Protein AF-A0A831RFQ2-F1 (afdb_monomer_lite)

Sequence (154 aa):
MPESSLMATVNMKAGRWCVLGLWLCYSLALGAGEVGLRTPQDWLKAMAEAMQKLNYKATIVYSRDNRIRTLALAHVIQDGVVYESLQALDGVQRKVVRAADQVSCYFPDRNLVIVETRPQTQSLLNSALPKYWGEQNAVYRFQSGQRTQVAGRE

Foldseek 3Di:
DDDDDDDDDPDPPPDPPVVVVVVVVVVVVVPPDDPDDQFLVNVLVVVLVCLVPDWDWDWDWDDDPNDIWIWTKTWDQDPNWIWIKIWTPDDQTWMWIDTAQKIWIDRPVVRDIDIDGHHPPADPVGPPRDPDPPVCVVPDDGDDDDDDDDPNHD

pLDDT: mean 78.43, std 18.47, range [38.25, 96.88]

Radius of gyration: 32.07 Å; chains: 1; bounding box: 68×72×92 Å

Structure (mmCIF, N/CA/C/O backbone):
data_AF-A0A831RFQ2-F1
#
_entry.id   AF-A0A831RFQ2-F1
#
loop_
_atom_site.group_PDB
_atom_site.id
_atom_site.type_symbol
_atom_site.label_atom_id
_atom_site.label_alt_id
_atom_site.label_comp_id
_atom_site.label_asym_id
_atom_site.label_entity_id
_atom_site.label_seq_id
_atom_site.pdbx_PDB_ins_code
_atom_site.Cartn_x
_atom_site.Cartn_y
_atom_site.Cartn_z
_atom_site.occupancy
_atom_site.B_iso_or_equiv
_atom_site.auth_seq_id
_atom_site.auth_comp_id
_atom_site.auth_asym_id
_atom_site.auth_atom_id
_atom_site.pdbx_PDB_model_num
ATOM 1 N N . MET A 1 1 ? 48.576 49.767 -72.850 1.00 40.28 1 MET A N 1
ATOM 2 C CA . MET A 1 1 ? 48.216 51.175 -72.581 1.00 40.28 1 MET A CA 1
ATOM 3 C C . MET A 1 1 ? 47.021 51.523 -73.448 1.00 40.28 1 MET A C 1
ATOM 5 O O . MET A 1 1 ? 46.996 51.022 -74.570 1.00 40.28 1 MET A O 1
ATOM 9 N N . PRO A 1 2 ? 46.094 52.379 -72.984 1.00 60.75 2 PRO A N 1
ATOM 10 C CA . PRO A 1 2 ? 45.909 52.833 -71.590 1.00 60.75 2 PRO A CA 1
ATOM 11 C C . PRO A 1 2 ? 45.283 51.674 -70.744 1.00 60.75 2 PRO A C 1
ATOM 13 O O . PRO A 1 2 ? 45.703 50.544 -71.000 1.00 60.75 2 PRO A O 1
ATOM 16 N N . GLU A 1 3 ? 44.424 51.770 -69.711 1.00 44.75 3 GLU A N 1
ATOM 17 C CA . GLU A 1 3 ? 43.853 52.899 -68.937 1.00 44.75 3 GLU A CA 1
ATOM 18 C C . GLU A 1 3 ? 43.537 52.485 -67.465 1.00 44.75 3 GLU A C 1
ATOM 20 O O . GLU A 1 3 ? 44.340 51.806 -66.828 1.00 44.75 3 GLU A O 1
ATOM 25 N N . SER A 1 4 ? 42.389 52.906 -66.919 1.00 49.84 4 SER A N 1
ATOM 26 C CA . SER A 1 4 ? 41.871 52.767 -65.544 1.00 49.84 4 SER A CA 1
ATOM 27 C C . SER A 1 4 ? 40.427 52.178 -65.577 1.00 49.84 4 SER A C 1
ATOM 29 O O . SER A 1 4 ? 39.899 51.950 -66.658 1.00 49.84 4 SER A O 1
ATOM 31 N N . SER A 1 5 ? 39.697 51.842 -64.498 1.00 47.72 5 SER A N 1
ATOM 32 C CA . SER A 1 5 ? 39.660 52.363 -63.117 1.00 47.72 5 SER A CA 1
ATOM 33 C C . SER A 1 5 ? 39.079 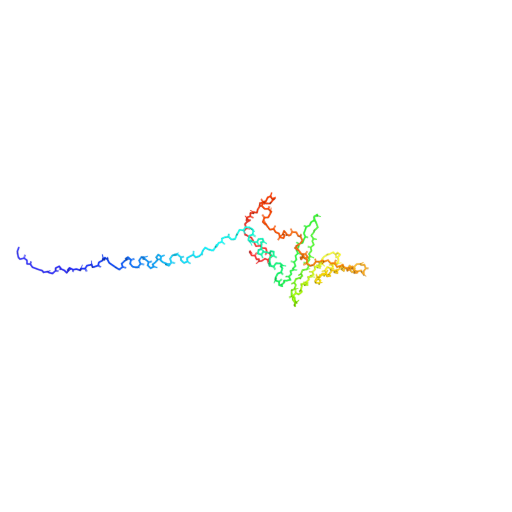51.361 -62.087 1.00 47.72 5 SER A C 1
ATOM 35 O O . SER A 1 5 ? 38.384 50.421 -62.452 1.00 47.72 5 SER A O 1
ATOM 37 N N . LEU A 1 6 ? 39.257 51.671 -60.790 1.00 43.94 6 LEU A N 1
ATOM 38 C CA . LEU A 1 6 ? 38.414 51.262 -59.641 1.00 43.94 6 LEU A CA 1
ATOM 39 C C . LEU A 1 6 ? 38.301 49.760 -59.277 1.00 43.94 6 LEU A C 1
ATOM 41 O O . LEU A 1 6 ? 37.243 49.144 -59.382 1.00 43.94 6 LEU A O 1
ATOM 45 N N . MET A 1 7 ? 39.348 49.228 -58.636 1.00 39.97 7 MET A N 1
ATOM 46 C CA . MET A 1 7 ? 39.193 48.144 -57.650 1.00 39.97 7 MET A CA 1
ATOM 47 C C . MET A 1 7 ? 38.695 48.718 -56.312 1.00 39.97 7 MET A C 1
ATOM 49 O O . MET A 1 7 ? 39.415 49.472 -55.657 1.00 39.97 7 MET A O 1
ATOM 53 N N . ALA A 1 8 ? 37.484 48.353 -55.882 1.00 38.25 8 ALA A N 1
ATOM 54 C CA . ALA A 1 8 ? 36.944 48.752 -54.580 1.00 38.25 8 ALA A CA 1
ATOM 55 C C . ALA A 1 8 ? 37.482 47.846 -53.454 1.00 38.25 8 ALA A C 1
ATOM 57 O O . ALA A 1 8 ? 37.073 46.694 -53.309 1.00 38.25 8 ALA A O 1
ATOM 58 N N . THR A 1 9 ? 38.397 48.361 -52.632 1.00 42.38 9 THR A N 1
ATOM 59 C CA . THR A 1 9 ? 39.019 47.615 -51.527 1.00 42.38 9 THR A CA 1
ATOM 60 C C . THR A 1 9 ? 38.100 47.520 -50.303 1.00 42.38 9 THR A C 1
ATOM 62 O O . THR A 1 9 ? 38.152 48.337 -49.383 1.00 42.38 9 THR A O 1
ATOM 65 N N . VAL A 1 10 ? 37.261 46.478 -50.259 1.00 46.12 10 VAL A N 1
ATOM 66 C CA . VAL A 1 10 ? 36.424 46.161 -49.087 1.00 46.12 10 VAL A CA 1
ATOM 67 C C . VAL A 1 10 ? 37.312 45.758 -47.902 1.00 46.12 10 VAL A C 1
ATOM 69 O O . VAL A 1 10 ? 37.786 44.628 -47.794 1.00 46.12 10 VAL A O 1
ATOM 72 N N . ASN A 1 11 ? 37.553 46.708 -46.999 1.00 42.31 11 ASN A N 1
ATOM 73 C CA . ASN A 1 11 ? 38.449 46.550 -45.855 1.00 42.31 11 ASN A CA 1
ATOM 74 C C . ASN A 1 11 ? 37.786 45.730 -44.729 1.00 42.31 11 ASN A C 1
ATOM 76 O O . ASN A 1 11 ? 37.173 46.272 -43.805 1.00 42.31 11 ASN A O 1
ATOM 80 N N . MET A 1 12 ? 37.896 44.402 -44.820 1.00 46.62 12 MET A N 1
ATOM 81 C CA . MET A 1 12 ? 37.389 43.463 -43.817 1.00 46.62 12 MET A CA 1
ATOM 82 C C . MET A 1 12 ? 38.159 43.574 -42.491 1.00 46.62 12 MET A C 1
ATOM 84 O O . MET A 1 12 ? 39.139 42.867 -42.262 1.00 46.62 12 MET A O 1
ATOM 88 N N . LYS A 1 13 ? 37.651 44.378 -41.546 1.00 51.00 13 LYS A N 1
ATOM 89 C CA . LYS A 1 13 ? 38.084 44.380 -40.130 1.00 51.00 13 LYS A CA 1
ATOM 90 C C . LYS A 1 13 ? 37.595 43.139 -39.354 1.00 51.00 13 LYS A C 1
ATOM 92 O O . LYS A 1 13 ? 37.073 43.232 -38.241 1.00 51.00 13 LYS A O 1
ATOM 97 N N . ALA A 1 14 ? 37.775 41.959 -39.941 1.00 55.34 14 ALA A N 1
ATOM 98 C CA . ALA A 1 14 ? 37.435 40.666 -39.361 1.00 55.34 14 ALA A CA 1
ATOM 99 C C . ALA A 1 14 ? 38.488 40.252 -38.315 1.00 55.34 14 ALA A C 1
ATOM 101 O O . ALA A 1 14 ? 39.420 39.517 -38.620 1.00 55.34 14 ALA A O 1
ATOM 102 N N . GLY A 1 15 ? 38.365 40.755 -37.079 1.00 53.97 15 GLY A N 1
ATOM 103 C CA . GLY A 1 15 ? 39.371 40.457 -36.046 1.00 53.97 15 GLY A CA 1
ATOM 104 C C . GLY A 1 15 ? 39.004 40.672 -34.575 1.00 53.97 15 GLY A C 1
ATOM 105 O O . GLY A 1 15 ? 39.840 40.381 -33.725 1.00 53.97 15 GLY A O 1
ATOM 106 N N . ARG A 1 16 ? 37.810 41.185 -34.220 1.00 49.16 16 ARG A N 1
ATOM 107 C CA . ARG A 1 16 ? 37.498 41.444 -32.791 1.00 49.16 16 ARG A CA 1
ATOM 108 C C . ARG A 1 16 ? 36.055 41.257 -32.309 1.00 49.16 16 ARG A C 1
ATOM 110 O O . ARG A 1 16 ? 35.816 41.422 -31.120 1.00 49.16 16 ARG A O 1
ATOM 117 N N . TRP A 1 17 ? 35.108 40.891 -33.176 1.00 45.19 17 TRP A N 1
ATOM 118 C CA . TRP A 1 17 ? 33.716 40.605 -32.768 1.00 45.19 17 TRP A CA 1
ATOM 119 C C . TRP A 1 17 ? 33.400 39.104 -32.664 1.00 45.19 17 TRP A C 1
ATOM 121 O O . TRP A 1 17 ? 32.650 38.709 -31.775 1.00 45.19 17 TRP A O 1
ATOM 131 N N . CYS A 1 18 ? 34.041 38.246 -33.467 1.00 45.91 18 CYS A N 1
ATOM 132 C CA . CYS A 1 18 ? 33.801 36.796 -33.427 1.00 45.91 18 CYS A CA 1
ATOM 133 C C . CYS A 1 18 ? 34.164 36.160 -32.071 1.00 45.91 18 CYS A C 1
ATOM 135 O O . CYS A 1 18 ? 33.457 35.274 -31.604 1.00 45.91 18 CYS A O 1
ATOM 137 N N . VAL A 1 19 ? 35.230 36.637 -31.413 1.00 52.59 19 VAL A N 1
ATOM 138 C CA . VAL A 1 19 ? 35.702 36.092 -30.123 1.00 52.59 19 VAL A CA 1
ATOM 139 C C . VAL A 1 19 ? 34.695 36.346 -28.994 1.00 52.59 19 VAL A C 1
ATOM 141 O O . VAL A 1 19 ? 34.434 35.455 -28.191 1.00 52.59 19 VAL A O 1
ATOM 144 N N . LEU A 1 20 ? 34.082 37.536 -28.960 1.00 52.38 20 LEU A N 1
ATOM 145 C CA . LEU A 1 20 ? 33.072 37.897 -27.958 1.00 52.38 20 LEU A CA 1
ATOM 146 C C . LEU A 1 20 ? 31.766 37.114 -28.150 1.00 52.38 20 LEU A C 1
ATOM 148 O O . LEU A 1 20 ? 31.191 36.649 -27.168 1.00 52.38 20 LEU A O 1
ATOM 152 N N . GLY A 1 21 ? 31.336 36.910 -29.401 1.00 50.78 21 GLY A N 1
ATOM 153 C CA . GLY A 1 21 ? 30.189 36.051 -29.709 1.00 50.78 21 GLY A CA 1
ATOM 154 C C . GLY A 1 21 ? 30.410 34.601 -29.266 1.00 50.78 21 GLY A C 1
ATOM 155 O O . GLY A 1 21 ? 29.538 34.014 -28.630 1.00 50.78 21 GLY A O 1
ATOM 156 N N . LEU A 1 22 ? 31.605 34.051 -29.516 1.00 52.91 22 LEU A N 1
ATOM 157 C CA . LEU A 1 22 ? 31.955 32.690 -29.098 1.00 52.91 22 LEU A CA 1
ATOM 158 C C . LEU A 1 22 ? 31.948 32.532 -27.567 1.00 52.91 22 LEU A C 1
ATOM 160 O O . LEU A 1 22 ? 31.446 31.535 -27.052 1.00 52.91 22 LEU A O 1
ATOM 164 N N . TRP A 1 23 ? 32.464 33.528 -26.837 1.00 48.91 23 TRP A N 1
ATOM 165 C CA . TRP A 1 23 ? 32.504 33.509 -25.371 1.00 48.91 23 TRP A CA 1
ATOM 166 C C . TRP A 1 23 ? 31.099 33.580 -24.757 1.00 48.91 23 TRP A C 1
ATOM 168 O O . TRP A 1 23 ? 30.802 32.847 -23.817 1.00 48.91 23 TRP A O 1
ATOM 178 N N . LEU A 1 24 ? 30.200 34.387 -25.335 1.00 48.94 24 LEU A N 1
ATOM 179 C CA . LEU A 1 24 ? 28.805 34.479 -24.896 1.00 48.94 24 LEU A CA 1
ATOM 180 C C . LEU A 1 24 ? 28.042 33.155 -25.086 1.00 48.94 24 LEU A C 1
ATOM 182 O O . LEU A 1 24 ? 27.290 32.749 -24.201 1.00 48.94 24 LEU A O 1
ATOM 186 N N . CYS A 1 25 ? 28.280 32.445 -26.195 1.00 47.06 25 CYS A N 1
ATOM 187 C CA . CYS A 1 25 ? 27.744 31.096 -26.403 1.00 47.06 25 CYS A CA 1
ATOM 188 C C . CYS A 1 25 ? 28.320 30.075 -25.408 1.00 47.06 25 CYS A C 1
ATOM 190 O O . CYS A 1 25 ? 27.584 29.213 -24.930 1.00 47.06 25 CYS A O 1
ATOM 192 N N . TYR A 1 26 ? 29.607 30.179 -25.061 1.00 51.56 26 TYR A N 1
ATOM 193 C CA . TYR A 1 26 ? 30.247 29.273 -24.102 1.00 51.56 26 TYR A CA 1
ATOM 194 C C . TYR A 1 26 ? 29.695 29.454 -22.677 1.00 51.56 26 TYR A C 1
ATOM 196 O O . TYR A 1 26 ? 29.393 28.467 -22.010 1.00 51.56 26 TYR A O 1
ATOM 204 N N . SER A 1 27 ? 29.437 30.697 -22.253 1.00 55.97 27 SER A N 1
ATOM 205 C CA . SER A 1 27 ? 28.751 30.994 -20.985 1.00 55.97 27 SER A CA 1
ATOM 206 C C . SER A 1 27 ? 27.336 30.410 -20.915 1.00 55.97 27 SER A C 1
ATOM 208 O O . SER A 1 27 ? 26.909 29.973 -19.849 1.00 55.97 27 SER A O 1
ATOM 210 N N . LEU A 1 28 ? 26.606 30.371 -22.037 1.00 51.66 28 LEU A N 1
ATOM 211 C CA . LEU A 1 28 ? 25.251 29.810 -22.086 1.00 51.66 28 LEU A CA 1
ATOM 212 C C . LEU A 1 28 ? 25.241 28.272 -22.019 1.00 51.66 28 LEU A C 1
ATOM 214 O O . LEU A 1 28 ? 24.302 27.689 -21.479 1.00 51.66 28 LEU A O 1
ATOM 218 N N . ALA A 1 29 ? 26.288 27.611 -22.524 1.00 53.22 29 ALA A N 1
ATOM 219 C CA . ALA A 1 29 ? 26.399 26.151 -22.529 1.00 53.22 29 ALA A CA 1
ATOM 220 C C . ALA A 1 29 ? 26.596 25.542 -21.124 1.00 53.22 29 ALA A C 1
ATOM 222 O O . ALA A 1 29 ? 26.133 24.431 -20.874 1.00 53.22 29 ALA A O 1
ATOM 223 N N . LEU A 1 30 ? 27.214 26.273 -20.185 1.00 56.41 30 LEU A N 1
ATOM 224 C CA . LEU A 1 30 ? 27.372 25.828 -18.789 1.00 56.41 30 LEU A CA 1
ATOM 225 C C . LEU A 1 30 ? 26.056 25.861 -17.978 1.00 56.41 30 LEU A C 1
ATOM 227 O O . LEU A 1 30 ? 26.028 25.388 -16.846 1.00 56.41 30 LEU A O 1
ATOM 231 N N . GLY A 1 31 ? 24.963 26.391 -18.542 1.00 49.94 31 GLY A N 1
ATOM 232 C CA . GLY A 1 31 ? 23.639 26.426 -17.906 1.00 49.94 31 GLY A CA 1
ATOM 233 C C . GLY A 1 31 ? 22.846 25.114 -17.975 1.00 49.94 31 GLY A C 1
ATOM 234 O O . GLY A 1 31 ? 21.759 25.034 -17.401 1.00 49.94 31 GLY A O 1
ATOM 235 N N . ALA A 1 32 ? 23.356 24.088 -18.663 1.00 51.72 32 ALA A N 1
ATOM 236 C CA . ALA A 1 32 ? 22.729 22.771 -18.755 1.00 51.72 32 ALA A CA 1
ATOM 237 C C . ALA A 1 32 ? 22.915 21.972 -17.451 1.00 51.72 32 ALA A C 1
ATOM 239 O O . ALA A 1 32 ? 23.725 21.049 -17.381 1.00 51.72 32 ALA A O 1
ATOM 240 N N . GLY A 1 33 ? 22.166 22.341 -16.408 1.00 50.84 33 GLY A N 1
ATOM 241 C CA . GLY A 1 33 ? 22.129 21.589 -15.155 1.00 50.84 33 GLY A CA 1
ATOM 242 C C . GLY A 1 33 ? 21.745 20.131 -15.408 1.00 50.84 33 GLY A C 1
ATOM 243 O O . GLY A 1 33 ? 20.760 19.859 -16.097 1.00 50.84 33 GLY A O 1
ATOM 244 N N . GLU A 1 34 ? 22.528 19.196 -14.866 1.00 50.28 34 GLU A N 1
ATOM 245 C CA . GLU A 1 34 ? 22.289 17.768 -15.062 1.00 50.28 34 GLU A CA 1
ATOM 246 C C . GLU A 1 34 ? 20.878 17.395 -14.596 1.00 50.28 34 GLU A C 1
ATOM 248 O O . GLU A 1 34 ? 20.540 17.507 -13.413 1.00 50.28 34 GLU A O 1
ATOM 253 N N . VAL A 1 35 ? 20.059 16.875 -15.515 1.00 50.12 35 VAL A N 1
ATOM 254 C CA . VAL A 1 35 ? 18.844 16.131 -15.160 1.00 50.12 35 VAL A CA 1
ATOM 255 C C . VAL A 1 35 ? 19.303 14.771 -14.638 1.00 50.12 35 VAL A C 1
ATOM 257 O O . VAL A 1 35 ? 19.242 13.761 -15.338 1.00 50.12 35 VAL A O 1
ATOM 260 N N . GLY A 1 36 ? 19.864 14.784 -13.425 1.00 57.56 36 GLY A N 1
ATOM 261 C CA . GLY A 1 36 ? 20.536 13.645 -12.818 1.00 57.56 36 GLY A CA 1
ATOM 262 C C . GLY A 1 36 ? 19.630 12.421 -12.835 1.00 57.56 36 GLY A C 1
ATOM 263 O O . GLY A 1 36 ? 18.530 12.444 -12.273 1.00 57.56 36 GLY A O 1
ATOM 264 N N . LEU A 1 37 ? 20.079 11.356 -13.505 1.00 73.06 37 LEU A N 1
ATOM 265 C CA . LEU A 1 37 ? 19.327 10.112 -13.570 1.00 73.06 37 LEU A CA 1
ATOM 266 C C . LEU A 1 37 ? 19.211 9.554 -12.151 1.00 73.06 37 LEU A C 1
ATOM 268 O O . LEU A 1 37 ? 20.183 9.033 -11.605 1.00 73.06 37 LEU A O 1
ATOM 272 N N . ARG A 1 38 ? 18.009 9.664 -11.570 1.00 82.62 38 ARG A N 1
ATOM 273 C CA . ARG A 1 38 ? 17.666 9.074 -10.271 1.00 82.62 38 ARG A CA 1
ATOM 274 C C . ARG A 1 38 ? 18.168 7.638 -10.210 1.00 82.62 38 ARG A C 1
ATOM 276 O O . ARG A 1 38 ? 17.775 6.806 -11.034 1.00 82.62 38 ARG A O 1
ATOM 283 N N . THR A 1 39 ? 18.986 7.348 -9.206 1.00 88.50 39 THR A N 1
ATOM 284 C CA . THR A 1 39 ? 19.420 5.981 -8.928 1.00 88.50 39 THR A CA 1
ATOM 285 C C . THR A 1 39 ? 18.205 5.112 -8.565 1.00 88.50 39 THR A C 1
ATOM 287 O O . THR A 1 39 ? 17.158 5.637 -8.159 1.00 88.50 39 THR A O 1
ATOM 290 N N . PRO A 1 40 ? 18.309 3.775 -8.656 1.00 88.88 40 PRO A N 1
ATOM 291 C CA . PRO A 1 40 ? 17.290 2.878 -8.111 1.00 88.88 40 PRO A CA 1
ATOM 292 C C . PRO A 1 40 ? 16.926 3.213 -6.653 1.00 88.88 40 PRO A C 1
ATOM 294 O O . PRO A 1 40 ? 15.755 3.186 -6.279 1.00 88.88 40 PRO A O 1
ATOM 297 N N . GLN A 1 41 ? 17.919 3.596 -5.845 1.00 86.31 41 GLN A N 1
ATOM 298 C CA . GLN A 1 41 ? 17.756 4.001 -4.452 1.00 86.31 41 GLN A CA 1
ATOM 299 C C . GLN A 1 41 ? 16.971 5.320 -4.311 1.00 86.31 41 GLN A C 1
ATOM 301 O O . GLN A 1 41 ? 16.117 5.416 -3.431 1.00 86.31 41 GLN A O 1
ATOM 306 N N . ASP A 1 42 ? 17.180 6.306 -5.192 1.00 88.25 42 ASP A N 1
ATOM 307 C CA . ASP A 1 42 ? 16.403 7.559 -5.194 1.00 88.25 42 ASP A CA 1
ATOM 308 C C . ASP A 1 42 ? 14.929 7.323 -5.535 1.00 88.25 42 ASP A C 1
ATOM 310 O O . ASP A 1 42 ? 14.046 7.939 -4.938 1.00 88.25 42 ASP A O 1
ATOM 314 N N . TRP A 1 43 ? 14.644 6.409 -6.469 1.00 89.62 43 TRP A N 1
ATOM 315 C CA . TRP A 1 43 ? 13.274 6.002 -6.788 1.00 89.62 43 TRP A CA 1
ATOM 316 C C . TRP A 1 43 ? 12.593 5.293 -5.616 1.00 89.62 43 TRP A C 1
ATOM 318 O O . TRP A 1 43 ? 11.455 5.625 -5.278 1.00 89.62 43 TRP A O 1
ATOM 328 N N . LEU A 1 44 ? 13.294 4.368 -4.958 1.00 86.75 44 LEU A N 1
ATOM 329 C CA . LEU A 1 44 ? 12.793 3.654 -3.781 1.00 86.75 44 LEU A CA 1
ATOM 330 C C . LEU A 1 44 ? 12.554 4.598 -2.590 1.00 86.75 44 LEU A C 1
ATOM 332 O O . LEU A 1 44 ? 11.517 4.507 -1.930 1.00 86.75 44 LEU A O 1
ATOM 336 N N . LYS A 1 45 ? 13.451 5.567 -2.370 1.00 85.62 45 LYS A N 1
ATOM 337 C CA . LYS A 1 45 ? 13.274 6.647 -1.389 1.00 85.62 45 LYS A CA 1
ATOM 338 C C . LYS A 1 45 ? 12.066 7.526 -1.727 1.00 85.62 45 LYS A C 1
ATOM 340 O O . LYS A 1 45 ? 11.214 7.734 -0.868 1.00 85.62 45 LYS A O 1
ATOM 345 N N . ALA A 1 46 ? 11.950 7.996 -2.971 1.00 88.19 46 ALA A N 1
ATOM 346 C CA . ALA A 1 46 ? 10.833 8.834 -3.409 1.00 88.19 46 ALA A CA 1
ATOM 347 C C . ALA A 1 46 ? 9.477 8.115 -3.280 1.00 88.19 46 ALA A C 1
ATOM 349 O O . ALA A 1 46 ? 8.497 8.731 -2.865 1.00 88.19 46 ALA A O 1
ATOM 350 N N . MET A 1 47 ? 9.424 6.811 -3.571 1.00 87.88 47 MET A N 1
ATOM 351 C CA . MET A 1 47 ? 8.245 5.970 -3.339 1.00 87.88 47 MET A CA 1
ATOM 352 C C . MET A 1 47 ? 7.907 5.864 -1.845 1.00 87.88 47 MET A C 1
ATOM 354 O O . MET A 1 47 ? 6.758 6.084 -1.467 1.00 87.88 47 MET A O 1
ATOM 358 N N . ALA A 1 48 ? 8.893 5.568 -0.992 1.00 85.00 48 ALA A N 1
ATOM 359 C CA . ALA A 1 48 ? 8.683 5.449 0.450 1.00 85.00 48 ALA A CA 1
ATOM 360 C C . ALA A 1 48 ? 8.188 6.765 1.079 1.00 85.00 48 ALA A C 1
ATOM 362 O O . ALA A 1 48 ? 7.293 6.735 1.923 1.00 85.00 48 ALA A O 1
ATOM 363 N N . GLU A 1 49 ? 8.708 7.914 0.633 1.00 86.25 49 GLU A N 1
ATOM 364 C CA . GLU A 1 49 ? 8.214 9.232 1.045 1.00 86.25 49 GLU A CA 1
ATOM 365 C C . GLU A 1 49 ? 6.798 9.516 0.517 1.00 86.25 49 GLU A C 1
ATOM 367 O O . GLU A 1 49 ? 5.951 9.992 1.272 1.00 86.25 49 GLU A O 1
ATOM 372 N N . ALA A 1 50 ? 6.499 9.190 -0.745 1.00 89.88 50 ALA A N 1
ATOM 373 C CA . ALA A 1 50 ? 5.169 9.382 -1.329 1.00 89.88 50 ALA A CA 1
ATOM 374 C C . ALA A 1 50 ? 4.083 8.568 -0.597 1.00 89.88 50 ALA A C 1
ATOM 376 O O . ALA A 1 50 ? 3.016 9.101 -0.299 1.00 89.88 50 ALA A O 1
ATOM 377 N N . MET A 1 51 ? 4.381 7.314 -0.231 1.00 86.50 51 MET A N 1
ATOM 378 C CA . MET A 1 51 ? 3.496 6.440 0.559 1.00 86.50 51 MET A CA 1
ATOM 379 C C . MET A 1 51 ? 3.246 6.923 2.000 1.00 86.50 51 MET A C 1
ATOM 381 O O . MET A 1 51 ? 2.386 6.374 2.682 1.00 86.50 51 MET A O 1
ATOM 385 N N . GLN A 1 52 ? 4.018 7.894 2.497 1.00 84.75 52 GLN A N 1
ATOM 386 C CA . GLN A 1 52 ? 3.883 8.447 3.853 1.00 84.75 52 GLN A CA 1
ATOM 387 C C . GLN A 1 52 ? 3.314 9.871 3.886 1.00 84.75 52 GLN A C 1
ATOM 389 O O . GLN A 1 52 ? 2.936 10.334 4.959 1.00 84.75 52 GLN A O 1
ATOM 394 N N . LYS A 1 53 ? 3.324 10.589 2.753 1.00 87.81 53 LYS A N 1
ATOM 395 C CA . LYS A 1 53 ? 3.066 12.041 2.687 1.00 87.81 53 LYS A CA 1
ATOM 396 C C . LYS A 1 53 ? 1.884 12.441 1.801 1.00 87.81 53 LYS A C 1
ATOM 398 O O . LYS A 1 53 ? 1.494 13.605 1.825 1.00 87.81 53 LYS A O 1
ATOM 403 N N . LEU A 1 54 ? 1.354 11.534 0.978 1.00 92.56 54 LEU A N 1
ATOM 404 C CA . LEU A 1 54 ? 0.305 11.843 0.002 1.00 92.56 54 LEU A CA 1
ATOM 405 C C . LEU A 1 54 ? -1.024 11.191 0.379 1.00 92.56 54 LEU A C 1
ATOM 407 O O . LEU A 1 54 ? -1.063 10.028 0.762 1.00 92.56 54 LEU A O 1
ATOM 411 N N . ASN A 1 55 ? -2.126 11.905 0.155 1.00 95.00 55 ASN A N 1
ATOM 412 C CA . ASN A 1 55 ? -3.467 11.331 0.247 1.00 95.00 55 ASN A CA 1
ATOM 413 C C . ASN A 1 55 ? -3.777 10.556 -1.042 1.00 95.00 55 ASN A C 1
ATOM 415 O O . ASN A 1 55 ? -3.705 11.120 -2.136 1.00 95.00 55 ASN A O 1
ATOM 419 N N . TYR A 1 56 ? -4.138 9.276 -0.936 1.00 94.19 56 TYR A N 1
ATOM 420 C CA . TYR A 1 56 ? -4.447 8.432 -2.092 1.00 94.19 56 TYR A CA 1
ATOM 421 C C . TYR A 1 56 ? -5.533 7.390 -1.813 1.00 94.19 56 TYR A C 1
ATOM 423 O O . TYR A 1 56 ? -5.731 6.918 -0.696 1.00 94.19 56 TYR A O 1
ATOM 431 N N . LYS A 1 57 ? -6.218 6.989 -2.886 1.00 96.25 57 LYS A N 1
ATOM 432 C CA . LYS A 1 57 ? -7.104 5.822 -2.936 1.00 96.25 57 LYS A CA 1
ATOM 433 C C . LYS A 1 57 ? -6.723 4.958 -4.132 1.00 96.25 57 LYS A C 1
ATOM 435 O O . LYS A 1 57 ? -6.377 5.498 -5.182 1.00 96.25 57 LYS A O 1
ATOM 440 N N . ALA A 1 58 ? -6.791 3.641 -3.984 1.00 94.19 58 ALA A N 1
ATOM 441 C CA . ALA A 1 58 ? -6.446 2.699 -5.042 1.00 94.19 58 ALA A CA 1
ATOM 442 C C . ALA A 1 58 ? -7.308 1.435 -4.969 1.00 94.19 58 ALA A C 1
ATOM 444 O O . ALA A 1 58 ? -7.719 1.016 -3.888 1.00 94.19 58 ALA A O 1
ATOM 445 N N . THR A 1 59 ? -7.510 0.796 -6.118 1.00 95.62 59 THR A 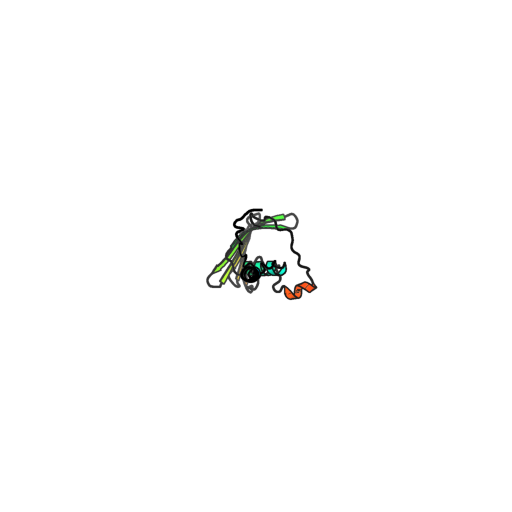N 1
ATOM 446 C CA . THR A 1 59 ? -7.892 -0.617 -6.185 1.00 95.62 59 THR A CA 1
ATOM 447 C C . THR A 1 59 ? -6.642 -1.386 -6.586 1.00 95.62 59 THR A C 1
ATOM 449 O O . THR A 1 59 ? -6.063 -1.100 -7.632 1.00 95.62 59 THR A O 1
ATOM 452 N N . ILE A 1 60 ? -6.199 -2.318 -5.746 1.00 93.69 60 ILE A N 1
ATOM 453 C CA . ILE A 1 60 ? -4.976 -3.099 -5.956 1.00 93.69 60 ILE A CA 1
ATOM 454 C C . ILE A 1 60 ? -5.304 -4.583 -6.098 1.00 93.69 60 ILE A C 1
ATOM 456 O O . ILE A 1 60 ? -6.259 -5.081 -5.500 1.00 93.69 60 ILE A O 1
ATOM 460 N N . VAL A 1 61 ? -4.490 -5.293 -6.876 1.00 92.62 61 VAL A N 1
ATOM 461 C CA . VAL A 1 61 ? -4.590 -6.743 -7.056 1.00 92.62 61 VAL A CA 1
ATOM 462 C C . VAL A 1 61 ? -3.418 -7.404 -6.339 1.00 92.62 61 VAL A C 1
ATOM 464 O O . VAL A 1 61 ? -2.260 -7.089 -6.604 1.00 92.62 61 VAL A O 1
ATOM 467 N N . TYR A 1 62 ? -3.720 -8.323 -5.428 1.00 88.62 62 TYR A N 1
ATOM 468 C CA . TYR A 1 62 ? -2.755 -9.137 -4.700 1.00 88.62 62 TYR A CA 1
ATOM 469 C C . TYR A 1 62 ? -2.864 -10.589 -5.169 1.00 88.62 62 TYR A C 1
ATOM 471 O O . TYR A 1 62 ? -3.953 -11.158 -5.155 1.00 88.62 62 TYR A O 1
ATOM 479 N N . SER A 1 63 ? -1.749 -11.198 -5.574 1.00 90.19 63 SER A N 1
ATOM 480 C CA . SER A 1 63 ? -1.707 -12.590 -6.035 1.00 90.19 63 SER A CA 1
ATOM 481 C C . SER A 1 63 ? -0.666 -13.381 -5.249 1.00 90.19 63 SER A C 1
ATOM 483 O O . SER A 1 63 ? 0.486 -12.960 -5.148 1.00 90.19 63 SER A O 1
ATOM 485 N N . ARG A 1 64 ? -1.074 -14.518 -4.673 1.00 88.69 64 ARG A N 1
ATOM 486 C CA . ARG A 1 64 ? -0.199 -15.455 -3.951 1.00 88.69 64 ARG A CA 1
ATOM 487 C C . ARG A 1 64 ? -0.821 -16.854 -3.944 1.00 88.69 64 ARG A C 1
ATOM 489 O O . ARG A 1 64 ? -2.032 -16.979 -3.808 1.00 88.69 64 ARG A O 1
ATOM 496 N N . ASP A 1 65 ? -0.009 -17.903 -4.073 1.00 91.81 65 ASP A N 1
ATOM 497 C CA . ASP A 1 65 ? -0.435 -19.317 -4.049 1.00 91.81 65 ASP A CA 1
ATOM 498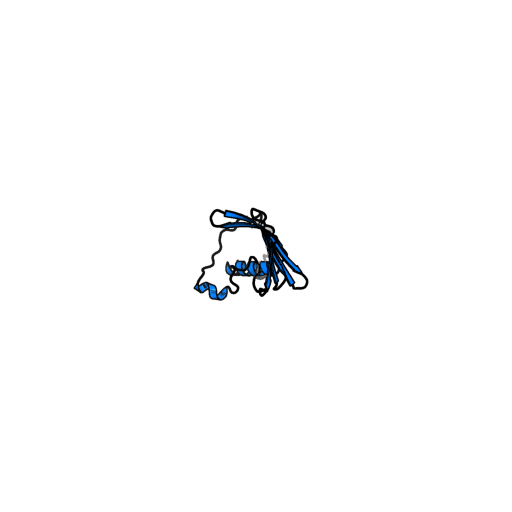 C C . ASP A 1 65 ? -1.613 -19.622 -5.013 1.00 91.81 65 ASP A C 1
ATOM 500 O O . ASP A 1 65 ? -2.632 -20.188 -4.615 1.00 91.81 65 ASP A O 1
ATOM 504 N N . ASN A 1 66 ? -1.513 -19.166 -6.272 1.00 88.94 66 ASN A N 1
ATOM 505 C CA . ASN A 1 66 ? -2.575 -19.202 -7.299 1.00 88.94 66 ASN A CA 1
ATOM 506 C C . ASN A 1 66 ? -3.916 -18.531 -6.918 1.00 88.94 66 ASN A C 1
ATOM 508 O O . ASN A 1 66 ? -4.907 -18.672 -7.636 1.00 88.94 66 ASN A O 1
ATOM 512 N N . ARG A 1 67 ? -3.966 -17.761 -5.825 1.00 89.12 67 ARG A N 1
ATOM 513 C CA . ARG A 1 67 ? -5.145 -17.003 -5.389 1.00 89.12 67 ARG A CA 1
ATOM 514 C C . ARG A 1 67 ? -4.940 -15.519 -5.658 1.00 89.12 67 ARG A C 1
ATOM 516 O O . ARG A 1 67 ? -4.055 -14.893 -5.077 1.00 89.12 67 ARG A O 1
ATOM 523 N N . ILE A 1 68 ? -5.805 -14.968 -6.500 1.00 92.06 68 ILE A N 1
ATOM 524 C CA . ILE A 1 68 ? -5.923 -13.529 -6.739 1.00 92.06 68 ILE A CA 1
ATOM 525 C C . ILE A 1 68 ? -6.937 -12.944 -5.746 1.00 92.06 68 ILE A C 1
ATOM 527 O O . ILE A 1 68 ? -7.918 -13.601 -5.393 1.00 92.06 68 ILE A O 1
ATOM 531 N N . ARG A 1 69 ? -6.677 -11.721 -5.279 1.00 91.00 69 ARG A N 1
ATOM 532 C CA . ARG A 1 69 ? -7.568 -10.904 -4.452 1.00 91.00 69 ARG A CA 1
ATOM 533 C C . ARG A 1 69 ? -7.531 -9.450 -4.887 1.00 91.00 69 ARG A C 1
ATOM 535 O O . ARG A 1 69 ? -6.460 -8.905 -5.142 1.00 91.00 69 ARG A O 1
ATOM 542 N N . THR A 1 70 ? -8.685 -8.812 -4.868 1.00 95.06 70 THR A N 1
ATOM 543 C CA . THR A 1 70 ? -8.885 -7.408 -5.215 1.00 95.06 70 THR A CA 1
ATOM 544 C C . THR A 1 70 ? -9.169 -6.636 -3.937 1.00 95.06 70 THR A C 1
ATOM 546 O O . THR A 1 70 ? -10.093 -6.974 -3.193 1.00 95.06 70 THR A O 1
ATOM 549 N N . LEU A 1 71 ? -8.371 -5.611 -3.648 1.00 94.50 71 LEU A N 1
ATOM 550 C CA . LEU A 1 71 ? -8.458 -4.840 -2.410 1.00 94.50 71 LEU A CA 1
ATOM 551 C C . LEU A 1 71 ? -8.689 -3.359 -2.724 1.00 94.50 71 LEU A C 1
ATOM 553 O O . LEU A 1 71 ? -7.987 -2.785 -3.555 1.00 94.50 71 LEU A O 1
ATOM 557 N N . ALA A 1 72 ? -9.628 -2.726 -2.025 1.00 96.06 72 ALA A N 1
ATOM 558 C CA . ALA A 1 72 ? -9.714 -1.273 -1.956 1.00 96.06 72 ALA A CA 1
ATOM 559 C C . ALA A 1 72 ? -8.785 -0.758 -0.851 1.00 96.06 72 ALA A C 1
ATOM 561 O O . ALA A 1 72 ? -8.808 -1.259 0.274 1.00 96.06 72 ALA A O 1
ATOM 562 N N . LEU A 1 73 ? -7.995 0.257 -1.183 1.00 94.75 73 LEU A N 1
ATOM 563 C CA . LEU A 1 73 ? -7.042 0.936 -0.314 1.00 94.75 73 LEU A CA 1
ATOM 564 C C . LEU A 1 73 ? -7.399 2.423 -0.223 1.00 94.75 73 LEU A C 1
ATOM 566 O O . LEU A 1 73 ? -7.667 3.060 -1.245 1.00 94.75 73 LEU A O 1
ATOM 570 N N . ALA A 1 74 ? -7.300 2.992 0.974 1.00 95.88 74 ALA A N 1
ATOM 571 C CA . ALA A 1 74 ? -7.227 4.436 1.177 1.00 95.88 74 ALA A CA 1
ATOM 572 C C . ALA A 1 74 ? -6.138 4.787 2.199 1.00 95.88 74 ALA A C 1
ATOM 574 O O . ALA A 1 74 ? -5.965 4.067 3.182 1.00 95.88 74 ALA A O 1
ATOM 575 N N . HIS A 1 75 ? -5.454 5.905 1.968 1.00 94.25 75 HIS A N 1
ATOM 576 C CA . HIS A 1 75 ? -4.527 6.568 2.882 1.00 94.25 75 HIS A CA 1
ATOM 577 C C . HIS A 1 75 ? -4.865 8.061 2.881 1.00 94.25 75 HIS A C 1
ATOM 579 O O . HIS A 1 75 ? -4.931 8.685 1.817 1.00 94.25 75 HIS A O 1
ATOM 585 N N . VAL A 1 76 ? -5.114 8.628 4.058 1.00 95.00 76 VAL A N 1
ATOM 586 C CA . VAL A 1 76 ? -5.484 10.033 4.246 1.00 95.00 76 VAL A CA 1
ATOM 587 C C . VAL A 1 76 ? -4.756 10.576 5.466 1.00 95.00 76 VAL A C 1
ATOM 589 O O . VAL A 1 76 ? -4.863 10.026 6.558 1.00 95.00 76 VAL A O 1
ATOM 592 N N . ILE A 1 77 ? -4.055 11.685 5.281 1.00 93.00 77 ILE A N 1
ATOM 593 C CA . ILE A 1 77 ? -3.497 12.507 6.343 1.00 93.00 77 ILE A CA 1
ATOM 594 C C . ILE A 1 77 ? -4.485 13.646 6.597 1.00 93.00 77 ILE A C 1
ATOM 596 O O . ILE A 1 77 ? -4.816 14.403 5.679 1.00 93.00 77 ILE A O 1
ATOM 600 N N . GLN A 1 78 ? -4.960 13.750 7.834 1.00 93.75 78 GLN A N 1
ATOM 601 C CA . GLN A 1 78 ? -5.862 14.798 8.302 1.00 93.75 78 GLN A CA 1
ATOM 602 C C . GLN A 1 78 ? -5.387 15.263 9.681 1.00 93.75 78 GLN A C 1
ATOM 604 O O . GLN A 1 78 ? -5.125 14.439 10.551 1.00 93.75 78 GLN A O 1
ATOM 609 N N . ASP A 1 79 ? -5.237 16.577 9.866 1.00 93.06 79 ASP A N 1
ATOM 610 C CA . ASP A 1 79 ? -4.823 17.199 11.135 1.00 93.06 79 ASP A CA 1
ATOM 611 C C . ASP A 1 79 ? -3.510 16.613 11.716 1.00 93.06 79 ASP A C 1
ATOM 613 O O . ASP A 1 79 ? -3.301 16.535 12.923 1.00 93.06 79 ASP A O 1
ATOM 617 N N . GLY A 1 80 ? -2.610 16.172 10.824 1.00 88.69 80 GLY A N 1
ATOM 618 C CA . GLY A 1 80 ? -1.344 15.497 11.147 1.00 88.69 80 GLY A CA 1
ATOM 619 C C . GLY A 1 80 ? -1.465 13.996 11.454 1.00 88.69 80 GLY A C 1
ATOM 620 O O . GLY A 1 80 ? -0.454 13.294 11.480 1.00 88.69 80 GLY A O 1
ATOM 621 N N . VAL A 1 81 ? -2.682 13.482 11.635 1.00 89.75 81 VAL A N 1
ATOM 622 C CA . VAL A 1 81 ? -2.973 12.067 11.888 1.00 89.75 81 VAL A CA 1
ATOM 623 C C . VAL A 1 81 ? -3.110 11.306 10.570 1.00 89.75 81 VAL A C 1
ATOM 625 O O . VAL A 1 81 ? -3.737 11.778 9.623 1.00 89.75 81 VAL A O 1
ATOM 628 N N . VAL A 1 82 ? -2.540 10.099 10.512 1.00 90.31 82 VAL A N 1
ATOM 629 C CA . VAL A 1 82 ? -2.688 9.195 9.363 1.00 90.31 82 VAL A CA 1
ATOM 630 C C . VAL A 1 82 ? -3.828 8.211 9.616 1.00 90.31 82 VAL A C 1
ATOM 632 O O . VAL A 1 82 ? -3.842 7.481 10.614 1.00 90.31 82 VAL A O 1
ATOM 635 N N . TYR A 1 83 ? -4.749 8.164 8.660 1.00 93.56 83 TYR A N 1
ATOM 636 C CA . TYR A 1 83 ? -5.849 7.219 8.566 1.00 93.56 83 TYR A CA 1
ATOM 637 C C . TYR A 1 83 ? -5.640 6.333 7.342 1.00 93.56 83 TYR A C 1
ATOM 639 O O . TYR A 1 83 ? -5.452 6.822 6.228 1.00 93.56 83 TYR A O 1
ATOM 647 N N . GLU A 1 84 ? -5.707 5.018 7.523 1.00 94.56 84 GLU A N 1
ATOM 648 C CA . GLU A 1 84 ? -5.602 4.062 6.423 1.00 94.56 84 GLU A CA 1
ATOM 649 C C . GLU A 1 84 ? -6.729 3.041 6.483 1.00 94.56 84 GLU A C 1
ATOM 651 O O . GLU A 1 84 ? -7.211 2.679 7.555 1.00 94.56 84 GLU A O 1
ATOM 656 N N . SER A 1 85 ? -7.132 2.513 5.332 1.00 95.19 85 SER A N 1
ATOM 657 C CA . SER A 1 85 ? -7.974 1.321 5.305 1.00 95.19 85 SER A CA 1
ATOM 658 C C . SER A 1 85 ? -7.653 0.418 4.127 1.00 95.19 85 SER A C 1
ATOM 660 O O . SER A 1 85 ? -7.281 0.884 3.050 1.00 95.19 85 SER A O 1
ATOM 662 N N . LEU A 1 86 ? -7.814 -0.883 4.357 1.00 94.81 86 LEU A N 1
ATOM 663 C CA . LEU A 1 86 ? -7.641 -1.941 3.373 1.00 94.81 86 LEU A CA 1
ATOM 664 C C . LEU A 1 86 ? -8.842 -2.888 3.472 1.00 94.81 86 LEU A C 1
ATOM 666 O O . LEU A 1 86 ? -9.067 -3.501 4.516 1.00 94.81 86 LEU A O 1
ATOM 670 N N . GLN A 1 87 ? -9.633 -2.990 2.406 1.00 95.56 87 GLN A N 1
ATOM 671 C CA . GLN A 1 87 ? -10.860 -3.787 2.364 1.00 95.56 87 GLN A CA 1
ATOM 672 C C . GLN A 1 87 ? -10.818 -4.792 1.214 1.00 95.56 87 GLN A C 1
ATOM 674 O O . GLN A 1 87 ? -10.546 -4.418 0.076 1.00 95.56 87 GLN A O 1
ATOM 679 N N . ALA A 1 88 ? -11.132 -6.057 1.495 1.00 94.88 88 ALA A N 1
ATOM 680 C CA . ALA A 1 88 ? -11.325 -7.063 0.456 1.00 94.88 88 ALA A CA 1
ATOM 681 C C . ALA A 1 88 ? -12.599 -6.767 -0.350 1.00 94.88 88 ALA A C 1
ATOM 683 O O . ALA A 1 88 ? -13.678 -6.618 0.222 1.00 94.88 88 ALA A O 1
ATOM 684 N N . LEU A 1 89 ? -12.476 -6.704 -1.675 1.00 95.19 89 LEU A N 1
ATOM 685 C CA . LEU A 1 89 ? -13.611 -6.584 -2.591 1.00 95.19 89 LEU A CA 1
ATOM 686 C C . LEU A 1 89 ? -14.138 -7.960 -3.027 1.00 95.19 89 LEU A C 1
ATOM 688 O O . LEU A 1 89 ? -15.285 -8.054 -3.451 1.00 95.19 89 LEU A O 1
ATOM 692 N N . ASP A 1 90 ? -13.341 -9.026 -2.871 1.00 91.69 90 ASP A N 1
ATOM 693 C CA . ASP A 1 90 ? -13.686 -10.395 -3.265 1.00 91.69 90 ASP A CA 1
ATOM 694 C C . ASP A 1 90 ? -13.528 -11.462 -2.159 1.00 91.69 90 ASP A C 1
ATOM 696 O O . ASP A 1 90 ? -12.714 -11.389 -1.229 1.00 91.69 90 ASP A O 1
ATOM 700 N N . GLY A 1 91 ? -14.351 -12.509 -2.277 1.00 87.69 91 GLY A N 1
ATOM 701 C CA . GLY A 1 91 ? -14.430 -13.611 -1.321 1.00 87.69 91 GLY A CA 1
ATOM 702 C C . GLY A 1 91 ? -14.934 -13.168 0.058 1.00 87.69 91 GLY A C 1
ATOM 703 O O . GLY A 1 91 ? -15.868 -12.378 0.172 1.00 87.69 91 GLY A O 1
ATOM 704 N N . VAL A 1 92 ? -14.324 -13.705 1.122 1.00 87.12 92 VAL A N 1
ATOM 705 C CA . VAL A 1 92 ? -14.666 -13.346 2.509 1.00 87.12 92 VAL A CA 1
ATOM 706 C C . VAL A 1 92 ? -14.354 -11.869 2.756 1.00 87.12 92 VAL A C 1
ATOM 708 O O . VAL A 1 92 ? -13.183 -11.490 2.844 1.00 87.12 92 VAL A O 1
ATOM 711 N N . GLN A 1 93 ? -15.410 -11.067 2.901 1.00 89.25 93 GLN A N 1
ATOM 712 C CA . GLN A 1 93 ? -15.338 -9.653 3.259 1.00 89.25 93 GLN A CA 1
ATOM 713 C C . GLN A 1 93 ? -14.546 -9.469 4.555 1.00 89.25 93 GLN A C 1
ATOM 715 O O . GLN A 1 93 ? -14.859 -10.069 5.581 1.00 89.25 93 GLN A O 1
ATOM 720 N N . ARG A 1 94 ? -13.508 -8.636 4.494 1.00 92.56 94 ARG A N 1
ATOM 721 C CA . ARG A 1 94 ? -12.667 -8.238 5.629 1.00 92.56 94 ARG A CA 1
ATOM 722 C C . ARG A 1 94 ? -12.224 -6.806 5.415 1.00 92.56 94 ARG A C 1
ATOM 724 O O . ARG A 1 94 ? -11.897 -6.432 4.286 1.00 92.56 94 ARG A O 1
ATOM 731 N N . LYS A 1 95 ? -12.177 -6.029 6.491 1.00 95.56 95 LYS A N 1
ATOM 732 C CA . LYS A 1 95 ? -11.686 -4.651 6.463 1.00 95.56 95 LYS A CA 1
ATOM 733 C C . LYS A 1 95 ? -10.721 -4.426 7.612 1.00 95.56 95 LYS A C 1
ATOM 735 O O . LYS A 1 95 ? -11.047 -4.727 8.753 1.00 95.56 95 LYS A O 1
ATOM 740 N N . VAL A 1 96 ? -9.556 -3.879 7.301 1.00 95.00 96 VAL A N 1
ATOM 741 C CA . VAL A 1 96 ? -8.630 -3.310 8.278 1.00 95.00 96 VAL A CA 1
ATOM 742 C C . VAL A 1 96 ? -8.756 -1.796 8.180 1.00 95.00 96 VAL A C 1
ATOM 744 O O . VAL A 1 96 ? -8.752 -1.249 7.075 1.00 95.00 96 VAL A O 1
ATOM 747 N N . VAL A 1 97 ? -8.876 -1.123 9.317 1.00 94.94 97 VAL A N 1
ATOM 748 C CA . VAL A 1 97 ? -8.785 0.336 9.435 1.00 94.94 97 VAL A CA 1
ATOM 749 C C . VAL A 1 97 ? -7.682 0.649 10.436 1.00 94.94 97 VAL A C 1
ATOM 751 O O . VAL A 1 97 ? -7.653 0.059 11.510 1.00 94.94 97 VAL A O 1
ATOM 754 N N . ARG A 1 98 ? -6.783 1.570 10.095 1.00 92.94 98 ARG A N 1
ATOM 755 C CA . ARG A 1 98 ? -5.839 2.191 11.025 1.00 92.94 98 ARG A CA 1
ATOM 756 C C . ARG A 1 98 ? -6.247 3.647 11.225 1.00 92.94 98 ARG A C 1
ATOM 758 O O . ARG A 1 98 ? -6.485 4.351 10.247 1.00 92.94 98 ARG A O 1
ATOM 765 N N . ALA A 1 99 ? -6.270 4.092 12.473 1.00 92.12 99 ALA A N 1
ATOM 766 C CA . ALA A 1 99 ? -6.375 5.494 12.851 1.00 92.12 99 ALA A CA 1
ATOM 767 C C . ALA A 1 99 ? -5.291 5.760 13.898 1.00 92.12 99 ALA A C 1
ATOM 769 O O . ALA A 1 99 ? -5.359 5.215 14.998 1.00 92.12 99 ALA A O 1
ATOM 770 N N . ALA A 1 100 ? -4.265 6.531 13.531 1.00 87.81 100 ALA A N 1
ATOM 771 C CA . ALA A 1 100 ? -3.055 6.697 14.337 1.00 87.81 100 ALA A CA 1
ATOM 772 C C . ALA A 1 100 ? -2.425 5.345 14.763 1.00 87.81 100 ALA A C 1
ATOM 774 O O . ALA A 1 100 ? -2.030 4.524 13.922 1.00 87.81 100 ALA A O 1
ATOM 775 N N . ASP A 1 101 ? -2.330 5.104 16.070 1.00 90.50 101 ASP A N 1
ATOM 776 C CA . ASP A 1 101 ? -1.836 3.882 16.695 1.00 90.50 101 ASP A CA 1
ATOM 777 C C . ASP A 1 101 ? -2.905 2.785 16.848 1.00 90.50 101 ASP A C 1
ATOM 779 O O . ASP A 1 101 ? -2.543 1.634 17.077 1.00 90.50 101 ASP A O 1
ATOM 783 N N . GLN A 1 102 ? -4.196 3.073 16.670 1.00 92.94 102 GLN A N 1
ATOM 784 C CA . GLN A 1 102 ? -5.252 2.061 16.731 1.00 92.94 102 GLN A CA 1
ATOM 785 C C . GLN A 1 102 ? -5.427 1.341 15.385 1.00 92.94 102 GLN A C 1
ATOM 787 O O . GLN A 1 102 ? -5.466 1.967 14.322 1.00 92.94 102 GLN A O 1
ATOM 792 N N . VAL A 1 103 ? -5.580 0.016 15.430 1.00 94.00 103 VAL A N 1
ATOM 793 C CA . VAL A 1 103 ? -5.922 -0.835 14.283 1.00 94.00 103 VAL A CA 1
ATOM 794 C C . VAL A 1 103 ? -7.172 -1.652 14.601 1.00 94.00 103 VAL A C 1
ATOM 796 O O . VAL A 1 103 ? -7.194 -2.403 15.572 1.00 94.00 103 VAL A O 1
ATOM 799 N N . SER A 1 104 ? -8.187 -1.539 13.746 1.00 95.44 104 SER A N 1
ATOM 800 C CA . SER A 1 104 ? -9.478 -2.222 13.861 1.00 95.44 104 SER A CA 1
ATOM 801 C C . SER A 1 104 ? -9.684 -3.178 12.686 1.00 95.44 104 SER A C 1
ATOM 803 O O . SER A 1 104 ? -9.744 -2.765 11.525 1.00 95.44 104 SER A O 1
ATOM 805 N N . CYS A 1 105 ? -9.803 -4.468 12.991 1.00 95.69 105 CYS A N 1
ATOM 806 C CA . CYS A 1 105 ? -10.003 -5.561 12.044 1.00 95.69 105 CYS A CA 1
ATOM 807 C C . CYS A 1 105 ? -11.449 -6.066 12.124 1.00 95.69 105 CYS A C 1
ATOM 809 O O . CYS A 1 105 ? -11.852 -6.673 13.116 1.00 95.69 105 CYS A O 1
ATOM 811 N N . TYR A 1 106 ? -12.219 -5.828 11.064 1.00 96.44 106 TYR A N 1
ATOM 812 C CA . TYR A 1 106 ? -13.634 -6.169 1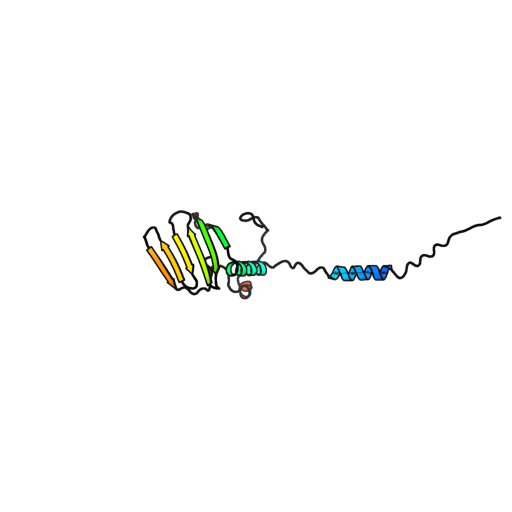0.949 1.00 96.44 106 TYR A CA 1
ATOM 813 C C . TYR A 1 106 ? -13.820 -7.487 10.188 1.00 96.44 106 TYR A C 1
ATOM 815 O O . TYR A 1 106 ? -13.328 -7.642 9.062 1.00 96.44 106 TYR A O 1
ATOM 823 N N . PHE A 1 107 ? -14.600 -8.392 10.781 1.00 95.50 107 PHE A N 1
ATOM 824 C CA . PHE A 1 107 ? -14.969 -9.710 10.262 1.00 95.50 107 PHE A CA 1
ATOM 825 C C . PHE A 1 107 ? -16.506 -9.840 10.216 1.00 95.50 107 PHE A C 1
ATOM 827 O O . PHE A 1 107 ? -17.113 -10.404 11.136 1.00 95.50 107 PHE A O 1
ATOM 834 N N . PRO A 1 108 ? -17.169 -9.296 9.172 1.00 92.25 108 PRO A N 1
ATOM 835 C CA . PRO A 1 108 ? -18.625 -9.359 9.028 1.00 92.25 108 PRO A CA 1
ATOM 836 C C . PRO A 1 108 ? -19.168 -10.792 8.972 1.00 92.25 108 PRO A C 1
ATOM 838 O O . PRO A 1 108 ? -20.283 -11.028 9.421 1.00 92.25 108 PRO A O 1
ATOM 841 N N . ASP A 1 109 ? -18.363 -11.759 8.508 1.00 92.69 109 ASP A N 1
ATOM 842 C CA . ASP A 1 109 ? -18.685 -13.196 8.494 1.00 92.69 109 ASP A CA 1
ATOM 843 C C . ASP A 1 109 ? -18.936 -13.791 9.892 1.00 92.69 109 ASP A C 1
ATOM 845 O O . ASP A 1 109 ? -19.461 -14.895 10.006 1.00 92.69 109 ASP A O 1
ATOM 849 N N . ARG A 1 110 ? -18.543 -13.076 10.954 1.00 93.94 110 ARG A N 1
ATOM 850 C CA . ARG A 1 110 ? -18.591 -13.524 12.358 1.00 93.94 110 ARG A CA 1
ATOM 851 C C . ARG A 1 110 ? -19.238 -12.506 13.297 1.00 93.94 110 ARG A C 1
ATOM 853 O O . ARG A 1 110 ? -19.232 -12.726 14.503 1.00 93.94 110 ARG A O 1
ATOM 860 N N . ASN A 1 111 ? -19.723 -11.380 12.764 1.00 93.62 111 ASN A N 1
ATOM 861 C CA . ASN A 1 111 ? -20.103 -10.192 13.537 1.00 93.62 111 ASN A CA 1
ATOM 862 C C . ASN A 1 111 ? -19.026 -9.770 14.568 1.00 93.62 111 ASN A C 1
ATOM 864 O O . ASN A 1 111 ? -19.333 -9.422 15.706 1.00 93.62 111 ASN A O 1
ATOM 868 N N . LEU A 1 112 ? -17.746 -9.860 14.184 1.00 96.06 112 LEU A N 1
ATOM 869 C CA . LEU A 1 112 ? -16.601 -9.671 15.079 1.00 96.06 112 LEU A CA 1
ATOM 870 C C . LEU A 1 112 ? -15.765 -8.456 14.660 1.00 96.06 112 LEU A C 1
ATOM 872 O O . LEU A 1 112 ? -15.449 -8.278 13.482 1.00 96.06 112 LEU A O 1
ATOM 876 N N . VAL A 1 113 ? -15.339 -7.668 15.647 1.00 96.88 113 VAL A N 1
ATOM 877 C CA . VAL A 1 113 ? -14.320 -6.623 15.495 1.00 96.88 113 VAL A CA 1
ATOM 878 C C . VAL A 1 113 ? -13.207 -6.892 16.503 1.00 96.88 113 VAL A C 1
ATOM 880 O 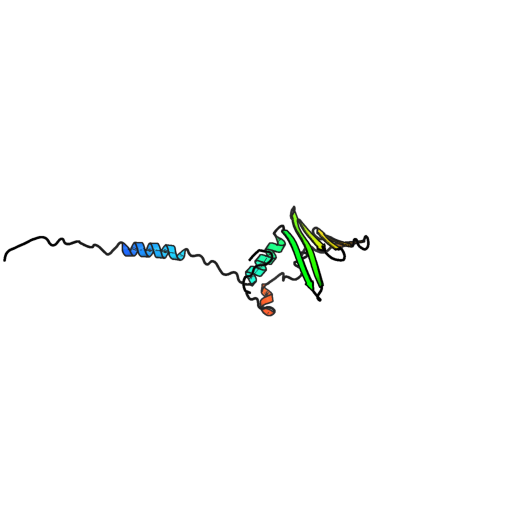O . VAL A 1 113 ? -13.479 -7.092 17.683 1.00 96.88 113 VAL A O 1
ATOM 883 N N . ILE A 1 114 ? -11.961 -6.904 16.035 1.00 96.62 114 ILE A N 1
ATOM 884 C CA . ILE A 1 114 ? -10.762 -6.971 16.878 1.00 96.62 114 ILE A CA 1
ATOM 885 C C . ILE A 1 114 ? -10.091 -5.601 16.822 1.00 96.62 114 ILE A C 1
ATOM 887 O O . ILE A 1 114 ? -9.908 -5.067 15.729 1.00 96.62 114 ILE A O 1
ATOM 891 N N . VAL A 1 115 ? -9.727 -5.040 17.975 1.00 96.44 115 VAL A N 1
ATOM 892 C CA . VAL A 1 115 ? -9.040 -3.745 18.080 1.00 96.44 115 VAL A CA 1
ATOM 893 C C . VAL A 1 115 ? -7.698 -3.950 18.778 1.00 96.44 115 VAL A C 1
ATOM 895 O O . VAL A 1 115 ? -7.643 -4.552 19.848 1.00 96.44 115 VAL A O 1
ATOM 898 N N . GLU A 1 116 ? -6.621 -3.453 18.176 1.00 93.12 116 GLU A N 1
ATOM 899 C CA . GLU A 1 116 ? -5.257 -3.531 18.703 1.00 93.12 116 GLU A CA 1
ATOM 900 C C . GLU A 1 116 ? -4.588 -2.151 18.704 1.00 93.12 116 GLU A C 1
ATOM 902 O O . GLU A 1 116 ? -4.686 -1.404 17.729 1.00 93.12 116 GLU A O 1
ATOM 907 N N . THR A 1 117 ? -3.819 -1.843 19.750 1.00 92.62 117 THR A N 1
ATOM 908 C CA . THR A 1 117 ? -2.883 -0.710 19.743 1.00 92.62 117 THR A CA 1
ATOM 909 C C . THR A 1 117 ? -1.549 -1.154 19.136 1.00 92.62 117 THR A C 1
ATOM 911 O O . THR A 1 117 ? -0.889 -2.070 19.628 1.00 92.62 117 THR A O 1
ATOM 914 N N . ARG A 1 118 ? -1.145 -0.513 18.038 1.00 85.06 118 ARG A N 1
ATOM 915 C CA . ARG A 1 118 ? 0.047 -0.808 17.233 1.00 85.06 118 ARG A CA 1
ATOM 916 C C . ARG A 1 118 ? 0.736 0.502 16.823 1.00 85.06 118 ARG A C 1
ATOM 918 O O . ARG A 1 118 ? 0.219 1.169 15.923 1.00 85.06 118 ARG A O 1
ATOM 925 N N . PRO A 1 119 ? 1.916 0.839 17.383 1.00 81.00 119 PRO A N 1
ATOM 926 C CA . PRO A 1 119 ? 2.634 2.080 17.084 1.00 81.00 119 PRO A CA 1
ATOM 927 C C . PRO A 1 119 ? 2.712 2.403 15.586 1.00 81.00 119 PRO A C 1
ATOM 929 O O . PRO A 1 119 ? 3.047 1.539 14.770 1.00 81.00 119 PRO A O 1
ATOM 932 N N . GLN A 1 120 ? 2.419 3.657 15.232 1.00 71.50 120 GLN A N 1
ATOM 933 C CA . GLN A 1 120 ? 2.254 4.164 13.862 1.00 71.50 120 GLN A CA 1
ATOM 934 C C . GLN A 1 120 ? 3.596 4.307 13.102 1.00 71.50 120 GLN A C 1
ATOM 936 O O . GLN A 1 120 ? 3.922 5.358 12.563 1.00 71.50 120 GLN A O 1
ATOM 941 N N . THR A 1 121 ? 4.417 3.253 13.071 1.00 66.12 121 THR A N 1
ATOM 942 C CA . THR A 1 121 ? 5.764 3.288 12.461 1.00 66.12 121 THR A CA 1
ATOM 943 C C . THR A 1 121 ? 5.835 2.681 11.056 1.00 66.12 121 THR A C 1
ATOM 945 O O . THR A 1 121 ? 6.911 2.673 10.456 1.00 66.12 121 THR A O 1
ATOM 948 N N . GLN A 1 122 ? 4.725 2.129 10.550 1.00 66.19 122 GLN A N 1
ATOM 949 C CA . GLN A 1 122 ? 4.574 1.549 9.211 1.00 66.19 122 GLN A CA 1
ATOM 950 C C . GLN A 1 122 ? 3.131 1.736 8.721 1.00 66.19 122 GLN A C 1
ATOM 952 O O . GLN A 1 122 ? 2.185 1.562 9.492 1.00 66.19 122 GLN A O 1
ATOM 957 N N . SER A 1 123 ? 2.983 2.050 7.432 1.00 73.44 123 SER A N 1
ATOM 958 C CA . SER A 1 123 ? 1.699 2.037 6.717 1.00 73.44 123 SER A CA 1
ATOM 959 C C . SER A 1 123 ? 1.248 0.597 6.418 1.00 73.44 123 SER A C 1
ATOM 961 O O . SER A 1 123 ? 2.086 -0.302 6.319 1.00 73.44 123 SER A O 1
ATOM 963 N N . LEU A 1 124 ? -0.056 0.372 6.223 1.00 75.69 124 LEU A N 1
ATOM 964 C CA . LEU A 1 124 ? -0.656 -0.929 5.883 1.00 75.69 124 LEU A CA 1
ATOM 965 C C . LEU A 1 124 ? -0.058 -1.600 4.627 1.00 75.69 124 LEU A C 1
ATOM 967 O O . LEU A 1 124 ? -0.112 -2.824 4.530 1.00 75.69 124 LEU A O 1
ATOM 971 N N . LEU A 1 125 ? 0.527 -0.840 3.689 1.00 73.38 125 LEU A N 1
ATOM 972 C CA . LEU A 1 125 ? 1.299 -1.396 2.558 1.00 73.38 125 LEU A CA 1
ATOM 973 C C . LEU A 1 125 ? 2.823 -1.331 2.751 1.00 73.38 125 LEU A C 1
ATOM 975 O O . LEU A 1 125 ? 3.571 -1.945 1.995 1.00 73.38 125 LEU A O 1
ATOM 979 N N . ASN A 1 126 ? 3.296 -0.583 3.745 1.00 65.69 126 ASN A N 1
ATOM 980 C CA . ASN A 1 126 ? 4.701 -0.216 3.926 1.00 65.69 126 ASN A CA 1
ATOM 981 C C . ASN A 1 126 ? 5.389 -1.058 5.025 1.00 65.69 126 ASN A C 1
ATOM 983 O O . ASN A 1 126 ? 6.261 -0.586 5.755 1.00 65.69 126 ASN A O 1
ATOM 987 N N . SER A 1 127 ? 4.960 -2.314 5.177 1.00 61.19 127 SER A N 1
ATOM 988 C CA . SER A 1 127 ? 5.597 -3.297 6.065 1.00 61.19 127 SER A CA 1
ATOM 989 C C . SER A 1 127 ? 6.817 -3.966 5.426 1.00 61.19 127 SER A C 1
ATOM 991 O O . SER A 1 127 ? 7.736 -4.365 6.138 1.00 61.19 127 SER A O 1
ATOM 993 N N . ALA A 1 128 ? 6.827 -4.067 4.091 1.00 60.25 128 ALA A N 1
ATOM 994 C CA . ALA A 1 128 ? 7.848 -4.761 3.310 1.00 60.25 128 ALA A CA 1
ATOM 995 C C . ALA A 1 128 ? 8.954 -3.849 2.749 1.00 60.25 128 ALA A C 1
ATOM 997 O O . ALA A 1 128 ? 9.985 -4.369 2.321 1.00 60.25 128 ALA A O 1
ATOM 998 N N . LEU A 1 129 ? 8.775 -2.519 2.732 1.00 65.44 129 LEU A N 1
ATOM 999 C CA . LEU A 1 129 ? 9.852 -1.622 2.305 1.00 65.44 129 LEU A CA 1
ATOM 1000 C C . LEU A 1 129 ? 10.812 -1.333 3.477 1.00 65.44 129 LEU A C 1
ATOM 1002 O O . LEU A 1 129 ? 10.373 -1.006 4.584 1.00 65.44 129 LEU A O 1
ATOM 1006 N N . PRO A 1 130 ? 12.126 -1.415 3.236 1.00 60.94 130 PRO A N 1
ATOM 1007 C CA . PRO A 1 130 ? 13.167 -0.992 4.164 1.00 60.94 130 PRO A CA 1
ATOM 1008 C C . PRO A 1 130 ? 13.021 0.464 4.627 1.00 60.94 130 PRO A C 1
ATOM 1010 O O . PRO A 1 130 ? 12.849 1.379 3.825 1.00 60.94 130 PRO A O 1
ATOM 1013 N N . LYS A 1 131 ? 13.163 0.691 5.940 1.00 62.09 131 LYS A N 1
ATOM 1014 C CA . LYS A 1 131 ? 13.180 2.044 6.531 1.00 62.09 131 LYS A CA 1
ATOM 1015 C C . LYS A 1 131 ? 14.495 2.794 6.274 1.00 62.09 131 LYS A C 1
ATOM 1017 O O . LYS A 1 131 ? 14.502 4.021 6.276 1.00 62.09 131 LYS A O 1
ATOM 1022 N N . TYR A 1 132 ? 15.586 2.063 6.035 1.00 62.03 132 TYR A N 1
ATOM 1023 C CA . TYR A 1 132 ? 16.926 2.604 5.808 1.00 62.03 132 TYR A CA 1
ATOM 1024 C C . TYR A 1 132 ? 17.579 1.884 4.625 1.00 62.03 132 TYR A C 1
ATOM 1026 O O . TYR A 1 132 ? 17.862 0.693 4.701 1.00 62.03 132 TYR A O 1
ATOM 1034 N N . TRP A 1 133 ? 17.829 2.607 3.531 1.00 66.19 133 TRP A N 1
ATOM 1035 C CA . TRP A 1 133 ? 18.394 2.039 2.296 1.00 66.19 133 TRP A CA 1
ATOM 1036 C C . TRP A 1 133 ? 19.931 1.917 2.317 1.00 66.19 133 TRP A C 1
ATOM 1038 O O . TRP A 1 133 ? 20.501 1.192 1.508 1.00 66.19 133 TRP A O 1
ATOM 1048 N N . GLY A 1 134 ? 20.616 2.618 3.232 1.00 61.62 134 GLY A N 1
ATOM 1049 C CA . GLY A 1 134 ? 22.084 2.717 3.257 1.00 61.62 134 GLY A CA 1
ATOM 1050 C C . GLY A 1 134 ? 22.797 1.404 3.598 1.00 61.62 134 GLY A C 1
ATOM 1051 O O . GLY A 1 134 ? 23.690 0.981 2.867 1.00 61.62 134 GLY A O 1
ATOM 1052 N N . GLU A 1 135 ? 22.359 0.728 4.663 1.00 65.44 135 GLU A N 1
ATOM 1053 C CA . GLU A 1 135 ? 22.923 -0.556 5.121 1.00 65.44 135 GLU A CA 1
ATOM 1054 C C . GLU A 1 135 ? 22.672 -1.698 4.123 1.00 65.44 135 GLU A C 1
ATOM 1056 O O . GLU A 1 135 ? 23.387 -2.699 4.092 1.00 65.44 135 GLU A O 1
ATOM 1061 N N . GLN A 1 136 ? 21.662 -1.552 3.264 1.00 65.00 136 GLN A N 1
ATOM 1062 C CA . GLN A 1 136 ? 21.194 -2.640 2.416 1.00 65.00 136 GLN A CA 1
ATOM 1063 C C . GLN A 1 136 ? 22.091 -2.977 1.241 1.00 65.00 136 GLN A C 1
ATOM 1065 O O . GLN A 1 136 ? 21.970 -4.084 0.726 1.00 65.00 136 GLN A O 1
ATOM 1070 N N . ASN A 1 137 ? 23.003 -2.093 0.832 1.00 68.81 137 ASN A N 1
ATOM 1071 C CA . ASN A 1 137 ? 23.950 -2.402 -0.244 1.00 68.81 137 ASN A CA 1
ATOM 1072 C C . ASN A 1 137 ? 24.880 -3.592 0.109 1.00 68.81 137 ASN A C 1
ATOM 1074 O O . ASN A 1 137 ? 25.533 -4.137 -0.776 1.00 68.81 137 ASN A O 1
ATOM 1078 N N . ALA A 1 138 ? 24.914 -4.024 1.380 1.00 75.81 138 ALA A N 1
ATOM 1079 C CA . ALA A 1 138 ? 25.584 -5.244 1.835 1.00 75.81 138 ALA A CA 1
ATOM 1080 C C . ALA A 1 138 ? 24.779 -6.548 1.608 1.00 75.81 138 ALA A C 1
ATOM 1082 O O . ALA A 1 138 ? 25.348 -7.633 1.699 1.00 75.81 138 ALA A O 1
ATOM 1083 N N . VAL A 1 139 ? 23.469 -6.465 1.333 1.00 82.56 139 VAL A N 1
ATOM 1084 C CA . VAL A 1 139 ? 22.545 -7.622 1.233 1.00 82.56 139 VAL A CA 1
ATOM 1085 C C . VAL A 1 139 ? 21.756 -7.632 -0.086 1.00 82.56 139 VAL A C 1
ATOM 1087 O O . VAL A 1 139 ? 21.431 -8.694 -0.610 1.00 82.56 139 VAL A O 1
ATOM 1090 N N . TYR A 1 140 ? 21.473 -6.457 -0.651 1.00 84.88 140 TYR A N 1
ATOM 1091 C CA . TYR A 1 140 ? 20.699 -6.255 -1.873 1.00 84.88 140 TYR A CA 1
ATOM 1092 C C . TYR A 1 140 ? 21.503 -5.458 -2.903 1.00 84.88 140 TYR A C 1
ATOM 1094 O O . TYR A 1 140 ? 22.191 -4.494 -2.572 1.00 84.88 140 TYR A O 1
ATOM 1102 N N . ARG A 1 141 ? 21.348 -5.815 -4.182 1.00 86.44 141 ARG A N 1
ATOM 1103 C CA . ARG A 1 141 ? 21.818 -5.015 -5.319 1.00 86.44 141 ARG A CA 1
ATOM 1104 C C . ARG A 1 141 ? 20.613 -4.399 -6.017 1.00 86.44 141 ARG A C 1
ATOM 1106 O O . ARG A 1 141 ? 19.821 -5.116 -6.620 1.00 86.44 141 ARG A O 1
ATOM 1113 N N . PHE A 1 142 ? 20.497 -3.078 -5.965 1.00 86.69 142 PHE A N 1
ATOM 1114 C CA . PHE A 1 142 ? 19.437 -2.355 -6.661 1.00 86.69 142 PHE A CA 1
ATOM 1115 C C . PHE A 1 142 ? 19.812 -2.119 -8.132 1.00 86.69 142 PHE A C 1
ATOM 1117 O O . PHE A 1 142 ? 20.962 -1.808 -8.443 1.00 86.69 142 PHE A O 1
ATOM 1124 N N . GLN A 1 143 ? 18.850 -2.287 -9.040 1.00 89.00 143 GLN A N 1
ATOM 1125 C CA . GLN A 1 143 ? 19.020 -2.126 -10.488 1.00 89.00 143 GLN A CA 1
ATOM 1126 C C . GLN A 1 143 ? 17.749 -1.514 -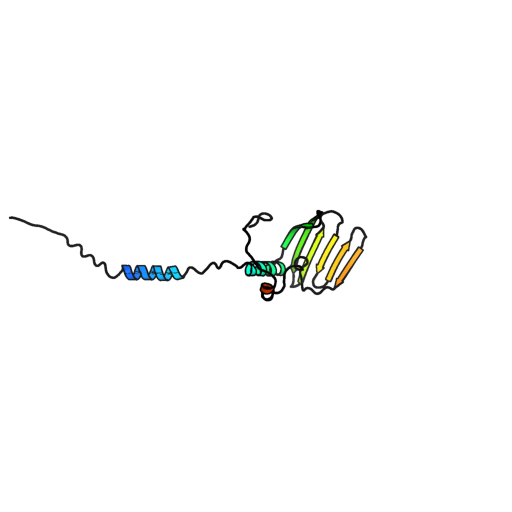11.089 1.00 89.00 143 GLN A C 1
ATOM 1128 O O . GLN A 1 143 ? 16.647 -1.814 -10.631 1.00 89.00 143 GLN A O 1
ATOM 1133 N N . SER A 1 144 ? 17.892 -0.674 -12.116 1.00 90.50 144 SER A N 1
ATOM 1134 C CA . SER A 1 144 ? 16.747 -0.149 -12.870 1.00 90.50 144 SER A CA 1
ATOM 1135 C C . SER A 1 144 ? 16.238 -1.197 -13.858 1.00 90.50 144 SER A C 1
ATOM 1137 O O . SER A 1 144 ? 17.011 -1.720 -14.660 1.00 90.50 144 SER A O 1
ATOM 1139 N N . GLY A 1 145 ? 14.935 -1.478 -13.823 1.00 90.69 145 GLY A N 1
ATOM 1140 C CA . GLY A 1 145 ? 14.251 -2.214 -14.887 1.00 90.69 145 GLY A CA 1
ATOM 1141 C C . GLY A 1 145 ? 13.931 -1.323 -16.093 1.00 90.69 145 GLY A C 1
ATOM 1142 O O . GLY A 1 145 ? 14.218 -0.125 -16.099 1.00 90.69 145 GLY A O 1
ATOM 1143 N N . GLN A 1 146 ? 13.284 -1.904 -17.104 1.00 90.56 146 GLN A N 1
ATOM 1144 C CA . GLN A 1 146 ? 12.662 -1.127 -18.180 1.00 90.56 146 GLN A CA 1
ATOM 1145 C C . GLN A 1 146 ? 11.459 -0.343 -17.639 1.00 90.56 146 GLN A C 1
ATOM 1147 O O . GLN A 1 146 ? 10.712 -0.861 -16.805 1.00 90.56 146 GLN A O 1
ATOM 1152 N N . ARG A 1 147 ? 11.236 0.883 -18.132 1.00 90.94 147 ARG A N 1
ATOM 1153 C CA . ARG A 1 147 ? 9.972 1.595 -17.884 1.00 90.94 147 ARG A CA 1
ATOM 1154 C C . ARG A 1 147 ? 8.851 0.913 -18.670 1.00 90.94 147 ARG A C 1
ATOM 1156 O O . ARG A 1 147 ? 9.056 0.480 -19.800 1.00 90.94 147 ARG A O 1
ATOM 1163 N N . THR A 1 148 ? 7.684 0.783 -18.051 1.00 94.81 148 THR A N 1
ATOM 1164 C CA . THR A 1 148 ? 6.524 0.076 -18.606 1.00 94.81 148 THR A CA 1
ATOM 1165 C C . THR A 1 148 ? 5.241 0.655 -18.024 1.00 94.81 148 THR A C 1
ATOM 1167 O O . THR A 1 148 ? 5.275 1.269 -16.957 1.00 94.81 148 THR A O 1
ATOM 1170 N N . GLN A 1 149 ? 4.111 0.460 -18.703 1.00 95.50 149 GLN A N 1
ATOM 1171 C CA . GLN A 1 149 ? 2.839 1.006 -18.249 1.00 95.50 149 GLN A CA 1
ATOM 1172 C C . GLN A 1 149 ? 2.180 0.103 -17.193 1.00 95.50 149 GLN A C 1
ATOM 1174 O O . GLN A 1 149 ? 1.906 -1.070 -17.445 1.00 95.50 149 GLN A O 1
ATOM 1179 N N . VAL A 1 150 ? 1.855 0.663 -16.027 1.00 93.62 150 VAL A N 1
ATOM 1180 C CA . VAL A 1 150 ? 1.114 -0.002 -14.943 1.00 93.62 150 VAL A CA 1
ATOM 1181 C C . VAL A 1 150 ? -0.075 0.870 -14.545 1.00 93.62 150 VAL A C 1
ATOM 1183 O O . VAL A 1 150 ? 0.077 2.060 -14.287 1.00 93.62 150 VAL A O 1
ATOM 1186 N N . ALA A 1 151 ? -1.283 0.293 -14.520 1.00 93.75 151 ALA A N 1
ATOM 1187 C CA . ALA A 1 151 ? -2.532 1.008 -14.208 1.00 93.75 151 ALA A CA 1
ATOM 1188 C C . ALA A 1 151 ? -2.726 2.328 -15.002 1.00 93.75 151 ALA A C 1
ATOM 1190 O O . ALA A 1 151 ? -3.257 3.310 -14.482 1.00 93.75 151 ALA A O 1
ATOM 1191 N N . GLY A 1 152 ? -2.274 2.354 -16.264 1.00 94.81 152 GLY A N 1
ATOM 1192 C CA . GLY A 1 152 ? -2.349 3.524 -17.148 1.00 94.81 152 GLY A CA 1
ATOM 1193 C C . GLY A 1 152 ? -1.258 4.587 -16.940 1.00 94.81 152 GLY A C 1
ATOM 1194 O O . GLY A 1 152 ? -1.379 5.673 -17.500 1.00 94.81 152 GLY A O 1
ATOM 1195 N N . ARG A 1 153 ? -0.210 4.312 -16.150 1.00 91.38 153 ARG A N 1
ATOM 1196 C CA . ARG A 1 153 ? 0.896 5.241 -15.834 1.00 91.38 153 ARG A CA 1
ATOM 1197 C C . ARG A 1 153 ? 2.262 4.632 -16.155 1.00 91.38 153 ARG A C 1
ATOM 1199 O O . ARG A 1 153 ? 2.381 3.413 -16.140 1.00 91.38 153 ARG A O 1
ATOM 1206 N N . GLU A 1 154 ? 3.254 5.475 -16.436 1.00 82.62 154 GLU A N 1
ATOM 1207 C CA . GLU A 1 154 ? 4.663 5.105 -16.703 1.00 82.62 154 GLU A CA 1
ATOM 1208 C C . GLU A 1 154 ? 5.609 5.288 -15.490 1.00 82.62 154 GLU A C 1
ATOM 1210 O O . GLU A 1 154 ? 5.115 5.698 -14.418 1.00 82.62 154 GLU A O 1
#

Secondary structure (DSSP, 8-state):
-------------TTSSHHHHHHHHHHHHTT--------HHHHHHHHHHHHHH--EEEEEEEEETTEEEEEEEEEEEETTEEEEEEEE-SSS--EEEEETTEEEEEEGGGTEEEEEE--SSS-TTTTSS-S-SSGGGGT----------BTTB-